Protein AF-A0A8T6J5T6-F1 (afdb_monomer)

pLDDT: mean 75.32, std 10.85, range [48.06, 89.31]

Secondary structure (DSSP, 8-state):
--HHHHHHHHHHHHHHHHHHHHHHS----S--TTSBSSTTHHHHGGG--EEEEEETTTEEEEEEEEETTEEEEGGGTSEE--HHHHHHHHHHHHH-B-----

Solvent-accessible surface area (backbone atoms only — not comparable to full-atom values): 6262 Å² total; per-residue (Å²): 135,58,72,67,60,57,52,54,50,51,54,54,50,51,52,53,52,51,54,53,55,63,69,66,70,76,75,80,79,92,83,55,83,66,36,55,70,34,77,70,40,64,78,42,60,85,72,63,56,65,48,76,44,65,46,91,90,75,44,77,75,48,38,39,35,65,51,99,91,43,39,13,29,58,90,63,79,49,42,80,47,72,54,74,75,48,48,58,57,54,48,52,45,26,67,32,53,36,85,71,90,129

Structure (mmCIF, N/CA/C/O backbone):
data_AF-A0A8T6J5T6-F1
#
_entry.id   AF-A0A8T6J5T6-F1
#
loop_
_atom_site.group_PDB
_atom_site.id
_atom_site.type_symbol
_atom_site.label_atom_id
_atom_site.label_alt_id
_atom_site.label_comp_id
_atom_site.label_asym_id
_atom_site.label_entity_id
_atom_site.label_seq_id
_atom_site.pdbx_PDB_ins_code
_atom_site.Cartn_x
_atom_site.Cartn_y
_atom_site.Cartn_z
_atom_site.occupancy
_atom_site.B_iso_or_equiv
_atom_site.auth_seq_id
_atom_site.auth_comp_id
_atom_site.auth_asym_id
_atom_site.auth_atom_id
_atom_site.pdbx_PDB_model_num
ATOM 1 N N . MET A 1 1 ? -20.298 -15.954 27.702 1.00 49.81 1 MET A N 1
ATOM 2 C CA . MET A 1 1 ? -19.272 -15.664 26.675 1.00 49.81 1 MET A CA 1
ATOM 3 C C . MET A 1 1 ? -19.600 -16.480 25.431 1.00 49.81 1 MET A C 1
ATOM 5 O O . MET A 1 1 ? -19.467 -17.696 25.457 1.00 49.81 1 MET A O 1
ATOM 9 N N . THR A 1 2 ? -20.167 -15.864 24.391 1.00 61.00 2 THR A N 1
ATOM 10 C CA . THR A 1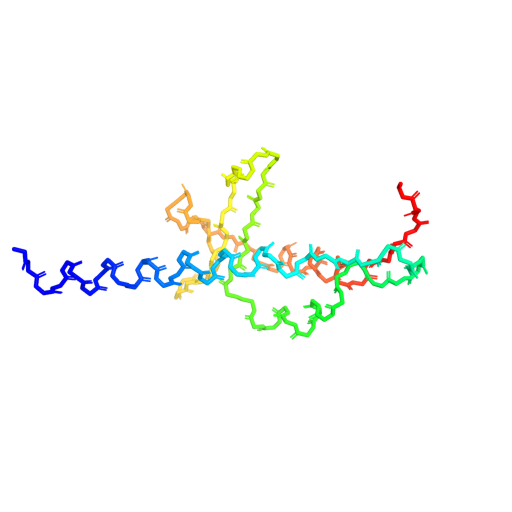 2 ? -20.621 -16.588 23.191 1.00 61.00 2 THR A CA 1
ATOM 11 C C . THR A 1 2 ? -19.413 -16.988 22.338 1.00 61.00 2 THR A C 1
ATOM 13 O O . THR A 1 2 ? -18.500 -16.189 22.160 1.00 61.00 2 THR A O 1
ATOM 16 N N . ARG A 1 3 ? -19.385 -18.217 21.796 1.00 64.75 3 ARG A N 1
ATOM 17 C CA . ARG A 1 3 ? -18.273 -18.744 20.964 1.00 64.75 3 ARG A CA 1
ATOM 18 C C . ARG A 1 3 ? -17.804 -17.774 19.869 1.00 64.75 3 ARG A C 1
ATOM 20 O O . ARG A 1 3 ? -16.618 -17.720 19.571 1.00 64.75 3 ARG A O 1
ATOM 27 N N . ARG A 1 4 ? -18.722 -16.970 19.319 1.00 63.09 4 ARG A N 1
ATOM 28 C CA . ARG A 1 4 ? -18.419 -15.898 18.356 1.00 63.09 4 ARG A CA 1
ATOM 29 C C . ARG A 1 4 ? -17.449 -14.850 18.908 1.00 63.09 4 ARG A C 1
ATOM 31 O O . ARG A 1 4 ? -16.546 -14.451 18.190 1.00 63.09 4 ARG A O 1
ATOM 38 N N . SER A 1 5 ? -17.591 -14.448 20.169 1.00 60.69 5 SER A N 1
ATOM 39 C CA . SER A 1 5 ? -16.698 -13.473 20.807 1.00 60.69 5 SER A CA 1
ATOM 40 C C . SER A 1 5 ? -15.276 -14.020 20.976 1.00 60.69 5 SER A C 1
ATOM 42 O O . SER A 1 5 ? -14.324 -13.283 20.752 1.00 60.69 5 SER A O 1
ATOM 44 N N . LEU A 1 6 ? -15.122 -15.319 21.264 1.00 68.56 6 LEU A N 1
ATOM 45 C CA . LEU A 1 6 ? -13.805 -15.967 21.345 1.00 68.56 6 LEU A CA 1
ATOM 46 C C . LEU A 1 6 ? -13.129 -16.094 19.972 1.00 68.56 6 LEU A C 1
ATOM 48 O O . LEU A 1 6 ? -11.927 -15.875 19.865 1.00 68.56 6 LEU A O 1
ATOM 52 N N . ILE A 1 7 ? -13.897 -16.396 18.920 1.00 73.56 7 ILE A N 1
ATOM 53 C CA . ILE A 1 7 ? -13.372 -16.474 17.547 1.00 73.56 7 ILE A CA 1
ATOM 54 C C . ILE A 1 7 ? -12.921 -15.090 17.065 1.00 73.56 7 ILE A C 1
ATOM 56 O O . ILE A 1 7 ? -11.816 -14.957 16.547 1.00 73.56 7 ILE A O 1
ATOM 60 N N . VAL A 1 8 ? -13.735 -14.052 17.283 1.00 72.19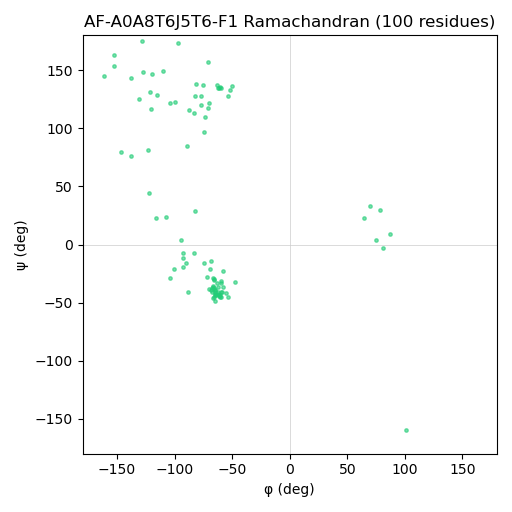 8 VAL A N 1
ATOM 61 C CA . VAL A 1 8 ? -13.381 -12.673 16.906 1.00 72.19 8 VAL A CA 1
ATOM 62 C C . VAL A 1 8 ? -12.122 -12.216 17.644 1.00 72.19 8 VAL A C 1
ATOM 64 O O . VAL A 1 8 ? -11.219 -11.663 17.022 1.00 72.19 8 VAL A O 1
ATOM 67 N N . LEU A 1 9 ? -12.012 -12.506 18.943 1.00 69.38 9 LEU A N 1
ATOM 68 C CA . LEU A 1 9 ? -10.841 -12.125 19.731 1.00 69.38 9 LEU A CA 1
ATOM 69 C C . LEU A 1 9 ? -9.568 -12.859 19.275 1.00 69.38 9 LEU A C 1
ATOM 71 O O . LEU A 1 9 ? -8.499 -12.255 19.218 1.00 69.38 9 LEU A O 1
ATOM 75 N N . GLY A 1 10 ? -9.688 -14.134 18.888 1.00 73.56 10 GLY A N 1
ATOM 76 C CA . GLY A 1 10 ? -8.580 -14.915 18.334 1.00 73.56 10 GLY A CA 1
ATOM 77 C C . GLY A 1 10 ? -8.076 -14.375 16.993 1.00 73.56 10 GLY A C 1
ATOM 78 O O . GLY A 1 10 ? -6.869 -14.253 16.797 1.00 73.56 10 GLY A O 1
ATOM 79 N N . VAL A 1 11 ? -8.988 -13.989 16.095 1.00 75.50 11 VAL A N 1
ATOM 80 C CA . VAL A 1 11 ? -8.630 -13.405 14.790 1.00 75.50 11 VAL A CA 1
ATOM 81 C C . VAL A 1 11 ? -7.948 -12.047 14.967 1.00 75.50 11 VAL A C 1
ATOM 83 O O . VAL A 1 11 ? -6.896 -11.811 14.378 1.00 75.50 11 VAL A O 1
ATOM 86 N N . VAL A 1 12 ? -8.481 -11.180 15.834 1.00 76.75 12 VAL A N 1
ATOM 87 C CA . VAL A 1 12 ? -7.875 -9.870 16.131 1.00 76.75 12 VAL A CA 1
ATOM 88 C C . VAL A 1 12 ? -6.481 -10.030 16.751 1.00 76.75 12 VAL A C 1
ATOM 90 O O . VAL A 1 12 ? -5.549 -9.323 16.365 1.00 76.75 12 VAL A O 1
ATOM 93 N N . GLY A 1 13 ? -6.308 -10.997 17.657 1.00 71.88 13 GLY A N 1
ATOM 94 C CA . GLY A 1 13 ? -5.006 -11.317 18.245 1.00 71.88 13 GLY A CA 1
ATOM 95 C C . GLY A 1 13 ? -3.979 -11.782 17.210 1.00 71.88 13 GLY A C 1
ATOM 96 O O . GLY A 1 13 ? -2.846 -11.304 17.213 1.00 71.88 13 GLY A O 1
ATOM 97 N N . ALA A 1 14 ? -4.373 -12.656 16.281 1.00 69.81 14 ALA A N 1
ATOM 98 C CA . ALA A 1 14 ? -3.487 -13.149 15.226 1.00 69.81 14 ALA A CA 1
ATOM 99 C C . ALA A 1 14 ? -3.041 -12.035 14.262 1.00 69.81 14 ALA A C 1
ATOM 101 O O . ALA A 1 14 ? -1.869 -11.979 13.888 1.00 69.81 14 ALA A O 1
ATOM 102 N N . VAL A 1 15 ? -3.943 -11.109 13.914 1.00 78.06 15 VAL A N 1
ATOM 103 C CA . VAL A 1 15 ? -3.617 -9.942 13.077 1.00 78.06 15 VAL A CA 1
ATOM 104 C C . VAL A 1 15 ? -2.627 -9.016 13.788 1.00 78.06 15 VAL A C 1
ATOM 106 O O . VAL A 1 15 ? -1.648 -8.587 13.182 1.00 78.06 15 VAL A O 1
ATOM 109 N N . LEU A 1 16 ? -2.822 -8.753 15.084 1.00 70.94 16 LEU A N 1
ATOM 110 C CA . LEU A 1 16 ? -1.905 -7.924 15.875 1.00 70.94 16 LEU A CA 1
ATOM 111 C C . LEU A 1 16 ? -0.500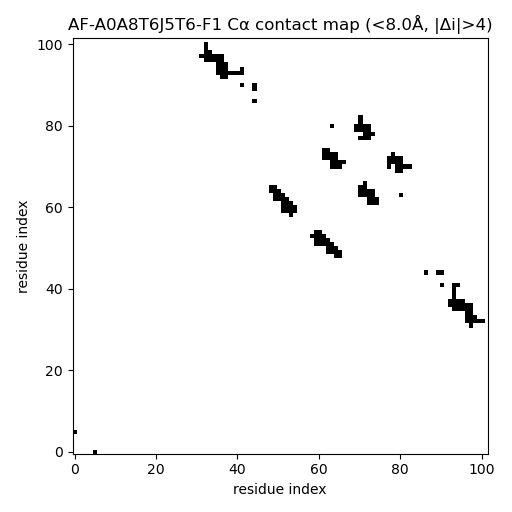 -8.531 15.972 1.00 70.94 16 LEU A C 1
ATOM 113 O O . LEU A 1 16 ? 0.490 -7.819 15.812 1.00 70.94 16 LEU A O 1
ATOM 117 N N . VAL A 1 17 ? -0.405 -9.846 16.186 1.00 68.25 17 VAL A N 1
ATOM 118 C CA . VAL A 1 17 ? 0.882 -10.556 16.232 1.00 68.25 17 VAL A CA 1
ATOM 119 C C . VAL A 1 17 ? 1.554 -10.567 14.858 1.00 68.25 17 VAL A C 1
ATOM 121 O O . VAL A 1 17 ? 2.757 -10.326 14.773 1.00 68.25 17 VAL A O 1
ATOM 124 N N . GLY A 1 18 ? 0.791 -10.771 13.781 1.00 66.94 18 GLY A N 1
ATOM 125 C CA . GLY A 1 18 ? 1.306 -10.707 12.412 1.00 66.94 18 GLY A CA 1
ATOM 126 C C . GLY A 1 18 ? 1.886 -9.333 12.068 1.00 66.94 18 GLY A C 1
ATOM 127 O O . GLY A 1 18 ? 3.004 -9.244 11.566 1.00 66.94 18 GLY A O 1
ATOM 128 N N . VAL A 1 19 ? 1.177 -8.257 12.422 1.00 70.75 19 VAL A N 1
ATOM 129 C CA . VAL A 1 19 ? 1.665 -6.875 12.266 1.00 70.75 19 VAL A CA 1
ATOM 130 C C . VAL A 1 19 ? 2.942 -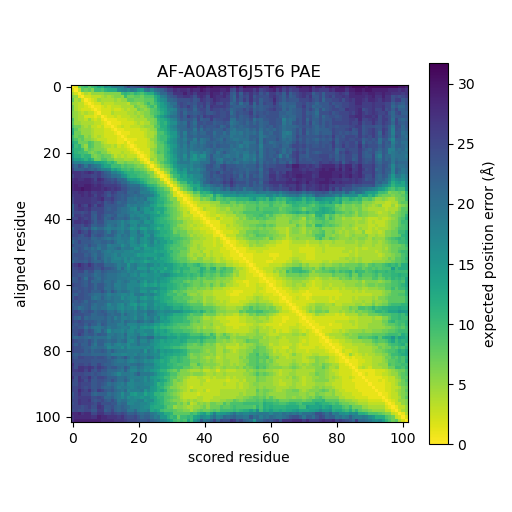6.650 13.078 1.00 70.75 19 VAL A C 1
ATOM 132 O O . VAL A 1 19 ? 3.896 -6.069 12.568 1.00 70.75 19 VAL A O 1
ATOM 135 N N . LEU A 1 20 ? 2.998 -7.145 14.317 1.00 64.12 20 LEU A N 1
ATOM 136 C CA . LEU A 1 20 ? 4.170 -6.981 15.176 1.00 64.12 20 LEU A CA 1
ATOM 137 C C . LEU A 1 20 ? 5.403 -7.712 14.621 1.00 64.12 20 LEU A C 1
ATOM 139 O O . LEU A 1 20 ? 6.503 -7.163 14.648 1.00 64.12 20 LEU A O 1
ATOM 143 N N . LEU A 1 21 ? 5.238 -8.923 14.081 1.00 59.44 21 LEU A N 1
ATOM 144 C CA . LEU A 1 21 ? 6.330 -9.665 13.444 1.00 59.44 21 LEU A CA 1
ATOM 145 C C . LEU A 1 21 ? 6.846 -8.971 12.180 1.00 59.44 21 LEU A C 1
ATOM 147 O O . LEU A 1 21 ? 8.057 -8.911 11.984 1.00 59.44 21 LEU A O 1
ATOM 151 N N . LEU A 1 22 ? 5.955 -8.389 11.373 1.00 63.09 22 LEU A N 1
ATOM 152 C CA . LEU A 1 22 ? 6.342 -7.612 10.192 1.00 63.09 22 LEU A CA 1
ATOM 153 C C . LEU A 1 22 ? 7.176 -6.378 10.568 1.00 63.09 22 LEU A C 1
ATOM 155 O O . LEU A 1 22 ? 8.143 -6.073 9.883 1.00 63.09 22 LEU A O 1
ATOM 159 N N . THR A 1 23 ? 6.873 -5.721 11.693 1.00 62.03 23 THR A N 1
ATOM 160 C CA . THR A 1 23 ? 7.658 -4.563 12.167 1.00 62.03 23 THR A CA 1
ATOM 161 C C . THR A 1 23 ? 9.014 -4.914 12.782 1.00 62.03 23 THR A C 1
ATOM 163 O O . THR A 1 23 ? 9.849 -4.031 12.941 1.00 62.03 23 THR A O 1
ATOM 166 N N . ARG A 1 24 ? 9.258 -6.180 13.152 1.00 57.03 24 ARG A N 1
ATOM 167 C CA . ARG A 1 24 ? 10.533 -6.610 13.760 1.00 57.03 24 ARG A CA 1
ATOM 168 C C . ARG A 1 24 ? 11.568 -7.124 12.758 1.00 57.03 24 ARG A C 1
ATOM 170 O O . ARG A 1 24 ? 12.693 -7.394 13.165 1.00 57.03 24 ARG A O 1
ATOM 177 N N . LEU A 1 25 ? 11.198 -7.288 11.489 1.00 55.78 25 LEU A N 1
ATOM 178 C CA . LEU A 1 25 ? 12.093 -7.806 10.448 1.00 55.78 25 LEU A CA 1
ATOM 179 C C . LEU A 1 25 ? 13.005 -6.731 9.830 1.00 55.78 25 LEU A C 1
ATOM 181 O O . LEU A 1 25 ? 13.930 -7.080 9.102 1.00 55.78 25 LEU A O 1
ATOM 185 N N . ASP A 1 26 ? 12.811 -5.455 10.162 1.00 48.47 26 ASP A N 1
ATOM 186 C CA . ASP A 1 26 ? 13.671 -4.364 9.702 1.00 48.47 26 ASP A CA 1
ATOM 187 C C . ASP A 1 26 ? 14.843 -4.123 10.667 1.00 48.47 26 ASP A C 1
ATOM 189 O O . ASP A 1 26 ? 14.819 -3.245 11.527 1.00 48.47 26 ASP A O 1
ATOM 193 N N . PHE A 1 27 ? 15.909 -4.902 10.484 1.00 48.06 27 PHE A N 1
ATOM 194 C CA . PHE A 1 27 ? 17.269 -4.465 10.808 1.00 48.06 27 PHE A CA 1
ATOM 195 C C . PHE A 1 27 ? 18.141 -4.574 9.550 1.00 48.06 27 PHE A C 1
ATOM 197 O O . PHE A 1 27 ? 18.867 -5.558 9.386 1.00 48.06 27 PHE A O 1
ATOM 204 N N . PRO A 1 28 ? 18.086 -3.591 8.634 1.00 51.47 28 PRO A N 1
ATOM 205 C CA . PRO A 1 28 ? 19.051 -3.514 7.554 1.00 51.47 28 PRO A CA 1
ATOM 206 C C . PRO A 1 28 ? 20.409 -3.098 8.128 1.00 51.47 28 PRO A C 1
ATOM 208 O O . PRO A 1 28 ? 20.561 -2.019 8.699 1.00 51.47 28 PRO A O 1
ATOM 211 N N . SER A 1 29 ? 21.402 -3.975 7.989 1.00 51.22 29 SER A N 1
ATOM 212 C CA . SER A 1 29 ? 22.807 -3.619 8.178 1.00 51.22 29 SER A CA 1
ATOM 213 C C . SER A 1 29 ? 23.209 -2.559 7.144 1.00 51.22 29 SER A C 1
ATOM 215 O O . SER A 1 29 ? 22.864 -2.646 5.968 1.00 51.22 29 SER A O 1
ATOM 217 N N . ASP A 1 30 ? 23.904 -1.532 7.617 1.00 53.06 30 ASP A N 1
ATOM 218 C CA . ASP A 1 30 ? 23.944 -0.178 7.055 1.00 53.06 30 ASP A CA 1
ATOM 219 C C . ASP A 1 30 ? 24.920 0.029 5.872 1.00 53.06 30 ASP A C 1
ATOM 221 O O . ASP A 1 30 ? 25.440 1.127 5.689 1.00 53.06 30 ASP A O 1
ATOM 225 N N . ASP A 1 31 ? 25.204 -0.998 5.063 1.00 54.62 31 ASP A N 1
ATOM 226 C CA . ASP A 1 31 ? 26.413 -0.998 4.217 1.00 54.62 31 ASP A CA 1
ATOM 227 C C . ASP A 1 31 ? 26.182 -1.159 2.708 1.00 54.62 31 ASP A C 1
ATOM 229 O O . ASP A 1 31 ? 26.875 -1.903 2.016 1.00 54.62 31 ASP A O 1
ATOM 233 N N . SER A 1 32 ? 25.202 -0.448 2.150 1.00 58.22 32 SER A N 1
ATOM 234 C CA . SER A 1 32 ? 25.056 -0.414 0.690 1.00 58.22 32 SER A CA 1
ATOM 235 C C . SER A 1 32 ? 24.524 0.921 0.177 1.00 58.22 32 SER A C 1
ATOM 237 O O . SER A 1 32 ? 23.347 1.079 -0.155 1.00 58.22 32 SER A O 1
ATOM 239 N N . LEU A 1 33 ? 25.428 1.902 0.096 1.00 60.25 33 LEU A N 1
ATOM 240 C CA . LEU A 1 33 ? 25.238 3.093 -0.734 1.00 60.25 33 LEU A CA 1
ATOM 241 C C . LEU A 1 33 ? 24.877 2.673 -2.168 1.00 60.25 33 LEU A C 1
ATOM 243 O O . LEU A 1 33 ? 25.513 1.793 -2.743 1.00 60.25 33 LEU A O 1
ATOM 247 N N . GLY A 1 34 ? 23.843 3.290 -2.742 1.00 61.66 34 GLY A N 1
ATOM 248 C CA . GLY A 1 34 ? 23.351 2.952 -4.080 1.00 61.66 34 GLY A CA 1
ATOM 249 C C . GLY A 1 34 ? 22.430 1.728 -4.159 1.00 61.66 34 GLY A C 1
ATOM 250 O O . GLY A 1 34 ? 21.901 1.465 -5.242 1.00 61.66 34 GLY A O 1
ATOM 251 N N . ALA A 1 35 ? 22.182 1.013 -3.053 1.00 74.00 35 ALA A N 1
ATOM 252 C CA . ALA A 1 35 ? 21.150 -0.020 -3.011 1.00 74.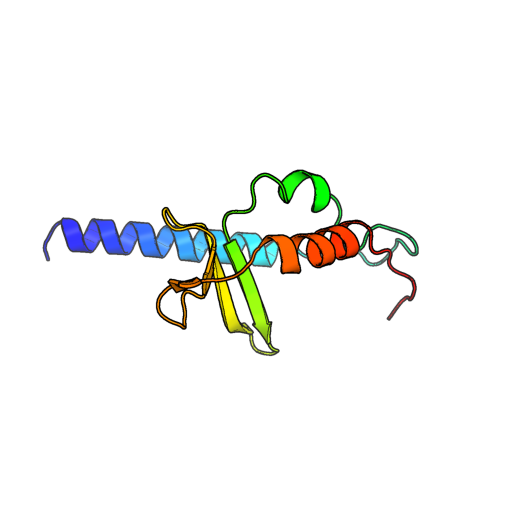00 35 ALA A CA 1
ATOM 253 C C . ALA A 1 35 ? 19.738 0.581 -3.042 1.00 74.00 35 ALA A C 1
ATOM 255 O O . ALA A 1 35 ? 19.519 1.743 -2.678 1.00 74.00 35 ALA A O 1
ATOM 256 N N . LEU A 1 36 ? 18.782 -0.239 -3.484 1.00 75.50 36 LEU A N 1
ATOM 257 C CA . LEU A 1 36 ? 17.358 0.079 -3.451 1.00 75.50 36 LEU A CA 1
ATOM 258 C C . LEU A 1 36 ? 16.912 0.308 -2.006 1.00 75.50 36 LEU A C 1
ATOM 260 O O . LEU A 1 36 ? 17.251 -0.460 -1.110 1.00 75.50 36 LEU A O 1
ATOM 264 N N . HIS A 1 37 ? 16.132 1.361 -1.798 1.00 78.06 37 HIS A N 1
ATOM 265 C CA . HIS A 1 37 ? 15.635 1.766 -0.490 1.00 78.06 37 HIS A CA 1
ATOM 266 C C . HIS A 1 37 ? 14.561 0.804 0.041 1.00 78.06 37 HIS A C 1
ATOM 268 O O . HIS A 1 37 ? 14.398 0.668 1.250 1.00 78.06 37 HIS A O 1
ATOM 274 N N . ALA A 1 38 ? 13.830 0.140 -0.857 1.00 74.75 38 ALA A N 1
ATOM 275 C CA . ALA A 1 38 ? 12.805 -0.847 -0.532 1.00 74.75 38 ALA A CA 1
ATOM 276 C C . ALA A 1 38 ? 12.906 -2.050 -1.496 1.00 74.75 38 ALA A C 1
ATOM 278 O O . ALA A 1 38 ? 12.124 -2.158 -2.447 1.00 74.75 38 ALA A O 1
ATOM 279 N N . PRO A 1 39 ? 13.895 -2.943 -1.309 1.00 75.62 39 PRO A N 1
ATOM 280 C CA . PRO A 1 39 ? 14.102 -4.078 -2.203 1.00 75.62 39 PRO A CA 1
ATOM 281 C C . PRO A 1 39 ? 12.880 -5.011 -2.206 1.00 75.62 39 PRO A C 1
ATOM 283 O O . PRO A 1 39 ? 12.324 -5.337 -1.159 1.00 75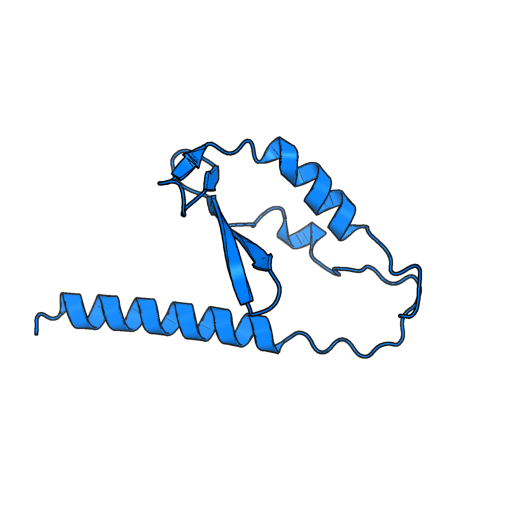.62 39 PRO A O 1
ATOM 286 N N . GLY A 1 40 ? 12.444 -5.435 -3.396 1.00 78.50 40 GLY A N 1
ATOM 287 C CA . GLY A 1 40 ? 11.280 -6.315 -3.569 1.00 78.50 40 GLY A CA 1
ATOM 288 C C . GLY A 1 40 ? 9.917 -5.636 -3.373 1.00 78.50 40 GLY A C 1
ATOM 289 O O . GLY A 1 40 ? 8.890 -6.313 -3.443 1.00 78.50 40 GLY A O 1
ATOM 290 N N . LEU A 1 41 ? 9.871 -4.314 -3.150 1.00 80.88 41 LEU A N 1
ATOM 291 C CA . LEU A 1 41 ? 8.608 -3.572 -3.091 1.00 80.88 41 LEU A CA 1
ATOM 292 C C . LEU A 1 41 ? 7.892 -3.608 -4.445 1.00 80.88 41 LEU A C 1
ATOM 294 O O . LEU A 1 41 ? 6.697 -3.882 -4.472 1.00 80.88 41 LEU A O 1
ATOM 298 N N . ALA A 1 42 ? 8.620 -3.410 -5.551 1.00 79.31 42 ALA A N 1
ATOM 299 C CA . ALA A 1 42 ? 8.069 -3.401 -6.910 1.00 79.31 42 ALA A CA 1
ATOM 300 C C . ALA A 1 42 ? 7.268 -4.678 -7.227 1.00 79.31 42 ALA A C 1
ATOM 302 O O . ALA A 1 42 ? 6.133 -4.593 -7.697 1.00 79.31 42 ALA A O 1
ATOM 303 N N . ASP A 1 43 ? 7.809 -5.846 -6.868 1.00 83.69 43 ASP A N 1
ATOM 304 C CA . ASP A 1 43 ? 7.165 -7.149 -7.081 1.00 83.69 43 ASP A CA 1
ATOM 305 C C . ASP A 1 43 ? 5.895 -7.323 -6.233 1.00 83.69 43 ASP A C 1
ATOM 307 O O . ASP A 1 43 ? 4.961 -8.029 -6.612 1.00 83.69 43 ASP A O 1
ATOM 311 N N . ARG A 1 44 ? 5.841 -6.660 -5.072 1.00 82.19 44 ARG A N 1
ATOM 312 C CA . ARG A 1 44 ? 4.730 -6.753 -4.115 1.00 82.19 44 ARG A CA 1
ATOM 313 C C . ARG A 1 44 ? 3.634 -5.716 -4.349 1.00 82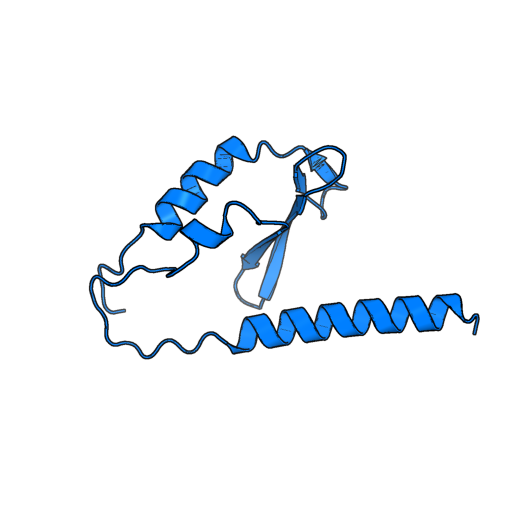.19 44 ARG A C 1
ATOM 315 O O . ARG A 1 44 ? 2.528 -5.908 -3.851 1.00 82.19 44 ARG A O 1
ATOM 322 N N . LEU A 1 45 ? 3.884 -4.661 -5.132 1.00 82.12 45 LEU A N 1
ATOM 323 C CA . LEU A 1 45 ? 2.875 -3.632 -5.430 1.00 82.12 45 LEU A CA 1
ATOM 324 C C . LEU A 1 45 ? 1.635 -4.201 -6.131 1.00 82.12 45 LEU A C 1
ATOM 326 O O . LEU A 1 45 ? 0.536 -3.697 -5.919 1.00 82.12 45 LEU A O 1
ATOM 330 N N . GLY A 1 46 ? 1.793 -5.253 -6.941 1.00 79.50 46 GLY A N 1
ATOM 331 C CA . GLY A 1 46 ? 0.674 -5.908 -7.628 1.00 79.50 46 GLY A CA 1
ATOM 332 C C . GLY A 1 46 ? -0.281 -6.671 -6.701 1.00 79.50 46 GLY A C 1
ATOM 333 O O . GLY A 1 46 ? -1.430 -6.897 -7.067 1.00 79.50 46 GLY A O 1
ATOM 334 N N . VAL A 1 47 ? 0.177 -7.038 -5.501 1.00 84.06 47 VAL A N 1
ATOM 335 C CA . VAL A 1 47 ? -0.586 -7.792 -4.487 1.00 84.06 47 VAL A CA 1
ATOM 336 C C . VAL A 1 47 ? -0.806 -6.970 -3.214 1.00 84.06 47 VAL A C 1
ATOM 338 O O . VAL A 1 47 ? -0.983 -7.516 -2.126 1.00 84.06 47 VAL A O 1
ATOM 341 N N . LEU A 1 48 ? -0.736 -5.642 -3.325 1.00 83.69 48 LEU A N 1
ATOM 342 C CA . LEU A 1 48 ? -0.907 -4.754 -2.186 1.00 83.69 48 LEU A CA 1
ATOM 343 C C . LEU A 1 48 ? -2.370 -4.761 -1.725 1.00 83.69 48 LEU A C 1
ATOM 345 O O . LEU A 1 48 ? -3.268 -4.403 -2.483 1.00 83.69 48 LEU A O 1
ATOM 349 N N . GLU A 1 49 ? -2.588 -5.120 -0.462 1.00 85.62 49 GLU A N 1
ATOM 350 C CA . GLU A 1 49 ? -3.923 -5.167 0.156 1.00 85.62 49 GLU A CA 1
ATOM 351 C C . GLU A 1 49 ? -4.180 -3.981 1.098 1.00 85.62 49 GLU A C 1
ATOM 353 O O . GLU A 1 49 ? -5.316 -3.541 1.280 1.00 85.62 49 GLU A O 1
ATOM 358 N N . SER A 1 50 ? -3.123 -3.430 1.702 1.00 86.31 50 SER A N 1
ATOM 359 C CA . SER A 1 50 ? -3.223 -2.260 2.575 1.00 86.31 50 SER A CA 1
ATOM 360 C C . SER A 1 50 ? -1.933 -1.449 2.608 1.00 86.31 50 SER A C 1
ATOM 362 O O . SER A 1 50 ? -0.836 -1.970 2.406 1.00 86.31 50 SER A O 1
ATOM 364 N N . LEU A 1 51 ? -2.080 -0.160 2.894 1.00 84.00 51 LEU A N 1
ATOM 365 C CA . LEU A 1 51 ? -1.009 0.800 3.097 1.00 84.00 51 LEU A CA 1
ATOM 366 C C . LEU A 1 51 ? -1.293 1.569 4.384 1.00 84.00 51 LEU A C 1
ATOM 368 O O . LEU A 1 51 ? -2.348 2.181 4.528 1.00 84.00 51 LEU A O 1
ATOM 372 N N . ARG A 1 52 ? -0.338 1.575 5.312 1.00 86.81 52 ARG A N 1
ATOM 373 C CA . ARG A 1 52 ? -0.448 2.317 6.568 1.00 86.81 52 ARG A CA 1
ATOM 374 C C . ARG A 1 52 ? 0.608 3.407 6.624 1.00 86.81 52 ARG A C 1
ATOM 376 O O . ARG A 1 52 ? 1.793 3.135 6.463 1.00 86.81 52 ARG A O 1
ATOM 383 N N . VAL A 1 53 ? 0.167 4.624 6.905 1.00 81.56 53 VAL A N 1
ATOM 384 C CA . VAL A 1 53 ? 1.024 5.781 7.143 1.00 81.56 53 VAL A CA 1
ATOM 385 C C . VAL A 1 53 ? 1.050 6.053 8.638 1.00 81.56 53 VAL A C 1
ATOM 387 O O . VAL A 1 53 ? 0.010 6.287 9.255 1.00 81.56 53 VAL A O 1
ATOM 390 N N . THR A 1 54 ? 2.242 6.025 9.224 1.00 83.12 54 THR A N 1
ATOM 391 C CA . THR A 1 54 ? 2.469 6.290 10.648 1.00 83.12 54 THR A CA 1
ATOM 392 C C . THR A 1 54 ? 3.386 7.488 10.838 1.00 83.12 54 THR A C 1
ATOM 394 O O . THR A 1 54 ? 4.318 7.689 10.059 1.00 83.12 54 THR A O 1
ATOM 397 N N . ARG A 1 55 ? 3.170 8.254 11.906 1.00 78.38 55 ARG A N 1
ATOM 398 C CA . ARG A 1 55 ? 4.110 9.286 12.368 1.00 78.38 55 ARG A CA 1
ATOM 399 C C . ARG A 1 55 ? 4.999 8.760 13.496 1.00 78.38 55 ARG A C 1
ATOM 401 O O . ARG A 1 55 ? 4.804 7.656 14.009 1.00 78.38 55 ARG A O 1
ATOM 408 N N . ALA A 1 56 ? 5.974 9.579 13.893 1.00 81.06 56 ALA A N 1
ATOM 409 C CA . ALA A 1 56 ? 6.824 9.309 15.048 1.00 81.06 56 ALA A CA 1
ATOM 410 C C . ALA A 1 56 ? 5.978 8.949 16.281 1.00 81.06 56 ALA A C 1
ATOM 412 O O . ALA A 1 56 ? 4.957 9.585 16.543 1.00 81.06 56 ALA A O 1
ATOM 413 N N . GLY A 1 57 ? 6.404 7.917 17.013 1.00 78.06 57 GLY A N 1
ATOM 414 C CA . GLY A 1 57 ? 5.622 7.334 18.109 1.00 78.06 57 GLY A CA 1
ATOM 415 C C . GLY A 1 57 ? 4.625 6.251 17.680 1.00 78.06 57 GLY A C 1
ATOM 416 O O . GLY A 1 57 ? 3.833 5.815 18.507 1.00 78.06 57 GLY A O 1
ATOM 417 N N . ASN A 1 58 ? 4.677 5.792 16.421 1.00 75.25 58 ASN A N 1
ATOM 418 C CA . ASN A 1 58 ? 3.831 4.718 15.878 1.00 75.25 58 ASN A CA 1
ATOM 419 C C . ASN A 1 58 ? 2.326 5.057 15.834 1.00 75.25 58 ASN A C 1
ATOM 421 O O . ASN A 1 58 ? 1.472 4.172 15.800 1.00 75.25 58 ASN A O 1
ATOM 425 N N . GLU A 1 59 ? 1.994 6.346 15.831 1.00 77.44 59 GLU A N 1
ATOM 426 C CA . GLU A 1 59 ? 0.623 6.831 15.692 1.00 77.44 59 GLU A CA 1
ATOM 427 C C . GLU A 1 59 ? 0.189 6.727 14.225 1.00 77.44 59 GLU A C 1
ATOM 429 O O . GLU A 1 59 ? 0.890 7.190 13.318 1.00 77.44 59 GLU A O 1
ATOM 434 N N . VAL A 1 60 ? -0.960 6.091 13.993 1.00 83.69 60 VAL A N 1
ATOM 435 C CA . VAL A 1 60 ? -1.516 5.886 12.653 1.00 83.69 60 VAL A CA 1
ATOM 436 C C . VAL A 1 60 ? -2.153 7.181 12.169 1.00 83.69 60 VAL A C 1
ATOM 438 O O . VAL A 1 60 ? -3.082 7.694 12.783 1.00 83.69 60 VAL A O 1
ATOM 441 N N . VAL A 1 61 ? -1.641 7.700 11.055 1.00 84.50 61 VAL A N 1
ATOM 442 C CA . VAL A 1 61 ? -2.146 8.910 10.395 1.00 84.50 61 VAL A CA 1
ATOM 443 C C . VAL A 1 61 ? -3.242 8.552 9.396 1.00 84.50 61 VAL A C 1
ATOM 445 O O . VAL A 1 61 ? -4.237 9.266 9.284 1.00 84.50 61 VAL A O 1
ATOM 448 N N . ALA A 1 62 ? -3.050 7.456 8.660 1.00 83.69 62 ALA A N 1
ATOM 449 C CA . ALA A 1 62 ? -4.029 6.928 7.722 1.00 83.69 62 ALA A CA 1
ATOM 450 C C . ALA A 1 62 ? -3.736 5.460 7.396 1.00 83.69 62 ALA A C 1
ATOM 452 O O . ALA A 1 62 ? -2.578 5.069 7.238 1.00 83.69 62 ALA A O 1
ATOM 453 N N . THR A 1 63 ? -4.792 4.682 7.208 1.00 86.50 63 THR A N 1
ATOM 454 C CA . THR A 1 63 ? -4.768 3.332 6.663 1.00 86.50 63 THR A CA 1
ATOM 455 C C . THR A 1 63 ? -5.623 3.320 5.408 1.00 86.50 63 THR A C 1
ATOM 457 O O . THR A 1 63 ? -6.823 3.581 5.442 1.00 86.50 63 THR A O 1
ATOM 460 N N . ILE A 1 64 ? -4.984 3.040 4.282 1.00 86.25 64 ILE A N 1
ATOM 461 C CA . ILE A 1 64 ? -5.627 2.854 2.991 1.00 86.25 64 ILE A CA 1
ATOM 462 C C . ILE A 1 64 ? -5.748 1.350 2.766 1.00 86.25 64 ILE A C 1
ATOM 464 O O . ILE A 1 64 ? -4.746 0.639 2.803 1.00 86.25 64 ILE A O 1
ATOM 468 N N . GLU A 1 65 ? -6.959 0.858 2.548 1.00 87.88 65 GLU A N 1
ATOM 469 C CA . GLU A 1 65 ? -7.238 -0.569 2.382 1.00 87.88 65 GLU A CA 1
ATOM 470 C C . GLU A 1 65 ? -8.026 -0.839 1.103 1.00 87.88 65 GLU A C 1
ATOM 472 O O . GLU A 1 65 ? -8.807 -0.002 0.633 1.00 87.88 65 GLU A O 1
ATOM 477 N N . ARG A 1 66 ? -7.790 -2.015 0.523 1.00 85.81 66 ARG A N 1
ATOM 478 C CA . ARG A 1 66 ? -8.549 -2.503 -0.620 1.00 85.81 66 ARG A CA 1
ATOM 479 C C . ARG A 1 66 ? -9.851 -3.136 -0.130 1.00 85.81 66 ARG A C 1
ATOM 481 O O . ARG A 1 66 ? -9.847 -4.003 0.736 1.00 85.81 66 ARG A O 1
ATOM 488 N N . SER A 1 67 ? -10.969 -2.706 -0.706 1.00 83.62 67 SER A N 1
ATOM 489 C CA . SER A 1 67 ? -12.305 -3.244 -0.436 1.00 83.62 67 SER A CA 1
ATOM 490 C C . SER A 1 67 ? -13.018 -3.629 -1.734 1.00 83.62 67 SER A C 1
ATOM 492 O O . SER A 1 67 ? -12.548 -3.313 -2.831 1.00 83.62 67 SER A O 1
ATOM 494 N N . ASP A 1 68 ? -14.208 -4.220 -1.619 1.00 81.44 68 ASP A N 1
ATOM 495 C CA . ASP A 1 68 ? -15.076 -4.540 -2.764 1.00 81.44 68 ASP A CA 1
ATOM 496 C C . ASP A 1 68 ? -15.457 -3.305 -3.601 1.00 81.44 68 ASP A C 1
ATOM 498 O O . ASP A 1 68 ? -15.798 -3.420 -4.776 1.00 81.44 68 ASP A O 1
ATOM 502 N N . ARG A 1 69 ? -15.402 -2.106 -3.004 1.00 79.62 69 ARG A N 1
ATOM 503 C CA . ARG A 1 69 ? -15.716 -0.827 -3.665 1.00 79.62 69 ARG A CA 1
ATOM 504 C C . ARG A 1 69 ? -14.479 -0.125 -4.232 1.00 79.62 69 ARG A C 1
ATOM 506 O O . ARG A 1 69 ? -14.594 0.991 -4.730 1.00 79.62 69 ARG A O 1
ATOM 513 N N . GLY A 1 70 ? -13.312 -0.760 -4.144 1.00 85.00 70 GLY A N 1
ATOM 514 C CA . GLY A 1 70 ? -12.019 -0.165 -4.460 1.00 85.00 70 GLY A CA 1
ATOM 515 C C . GLY A 1 70 ? -11.258 0.269 -3.210 1.00 85.00 70 GLY A C 1
ATOM 516 O O . GLY A 1 70 ? -11.500 -0.221 -2.104 1.00 85.00 70 GLY A O 1
ATOM 517 N N . TRP A 1 71 ? -10.298 1.167 -3.401 1.00 89.31 71 TRP A N 1
ATOM 518 C CA . TRP A 1 71 ? -9.419 1.645 -2.340 1.00 89.31 71 TRP A CA 1
ATOM 519 C C . TRP A 1 71 ? -10.085 2.738 -1.508 1.00 89.31 71 TRP A C 1
ATOM 521 O O . TRP A 1 71 ? -10.715 3.644 -2.058 1.00 89.31 71 TRP A O 1
ATOM 531 N N . GLY A 1 72 ? -9.919 2.682 -0.187 1.00 87.94 72 GLY A N 1
ATOM 532 C CA . GLY A 1 72 ? -10.470 3.698 0.705 1.00 87.94 72 GLY A CA 1
ATOM 533 C C . GLY A 1 72 ? -9.693 3.880 2.004 1.00 87.94 72 GLY A C 1
ATOM 534 O O . GLY A 1 72 ? -8.890 3.032 2.381 1.00 87.94 72 GLY A O 1
ATOM 535 N N . VAL A 1 73 ? -9.923 5.010 2.681 1.00 86.38 73 VAL A N 1
ATOM 536 C CA . VAL A 1 73 ? -9.314 5.319 3.988 1.00 86.38 73 VAL A CA 1
ATOM 537 C C . VAL A 1 73 ? -10.178 4.760 5.116 1.00 86.38 73 VAL A C 1
ATOM 539 O O . VAL A 1 73 ? -11.300 5.236 5.322 1.00 86.38 73 VAL A O 1
ATOM 542 N N . ALA A 1 74 ? -9.646 3.810 5.883 1.00 82.69 74 ALA A N 1
ATOM 543 C CA . ALA A 1 74 ? -10.357 3.137 6.968 1.00 82.69 74 ALA A CA 1
ATOM 544 C C . ALA A 1 74 ? -10.825 4.126 8.053 1.00 82.69 74 ALA A C 1
ATOM 546 O O . ALA A 1 74 ? -11.992 4.136 8.444 1.00 82.69 74 ALA A O 1
ATOM 547 N N . GLU A 1 75 ? -9.956 5.051 8.469 1.00 81.69 75 GLU A N 1
ATOM 548 C CA . GLU A 1 75 ? -10.235 6.043 9.516 1.00 81.69 75 GLU A CA 1
ATOM 549 C C . GLU A 1 75 ? -11.277 7.093 9.095 1.00 81.69 75 GLU A C 1
ATOM 551 O O . GLU A 1 75 ? -11.816 7.805 9.941 1.00 81.69 75 GLU A O 1
ATOM 556 N N . ARG A 1 76 ? -11.593 7.191 7.796 1.00 79.94 76 ARG A N 1
ATOM 557 C CA . ARG A 1 76 ? -12.653 8.063 7.258 1.00 79.94 76 ARG A CA 1
ATOM 558 C C . ARG A 1 76 ? -13.881 7.280 6.788 1.00 79.94 76 ARG A C 1
ATOM 560 O O . ARG A 1 76 ? -14.613 7.756 5.924 1.00 79.94 76 ARG A O 1
ATOM 567 N N . GLY A 1 77 ? -14.093 6.078 7.322 1.00 80.12 77 GLY A N 1
ATOM 568 C CA . GLY A 1 77 ? -15.252 5.248 6.988 1.00 80.12 77 GLY A CA 1
ATOM 569 C C . GLY A 1 77 ? -15.220 4.696 5.561 1.00 80.12 77 GLY A C 1
ATOM 570 O O . GLY A 1 77 ? -16.268 4.569 4.933 1.00 80.12 77 GLY A O 1
ATOM 571 N N . GLY A 1 78 ? -14.028 4.410 5.029 1.00 79.88 78 GLY A N 1
ATOM 572 C CA . GLY A 1 78 ? -13.856 3.903 3.667 1.00 79.88 78 GLY A CA 1
ATOM 573 C C . GLY A 1 78 ? -13.973 4.988 2.597 1.00 79.88 78 GLY A C 1
ATOM 574 O O . GLY A 1 78 ? -14.411 4.705 1.484 1.00 79.88 78 GLY A O 1
ATOM 575 N N . HIS A 1 79 ? -13.611 6.234 2.924 1.00 82.56 79 HIS A N 1
ATOM 576 C CA . HIS A 1 79 ? -13.615 7.334 1.958 1.00 82.56 79 HIS A CA 1
ATOM 577 C C . HIS A 1 79 ? -12.786 6.959 0.720 1.00 82.56 79 HIS A C 1
ATOM 579 O O . HIS A 1 79 ? -11.634 6.557 0.903 1.00 82.56 79 HIS A O 1
ATOM 585 N N . PRO A 1 80 ? -13.332 7.086 -0.505 1.00 84.12 80 PRO A N 1
ATOM 586 C CA . PRO A 1 80 ? -12.691 6.575 -1.707 1.00 84.12 80 PRO A CA 1
ATOM 587 C C . PRO A 1 80 ? -11.356 7.270 -1.966 1.00 84.12 80 PRO A C 1
ATOM 589 O O . PRO A 1 80 ? -11.228 8.489 -1.842 1.00 84.12 80 PRO A O 1
ATOM 592 N N . VAL A 1 81 ? -10.364 6.473 -2.345 1.00 85.19 81 VAL A N 1
ATOM 593 C CA . VAL A 1 81 ? -9.024 6.925 -2.705 1.00 85.19 81 VAL A CA 1
ATOM 594 C C . VAL A 1 81 ? -8.729 6.474 -4.121 1.00 85.19 81 VAL A C 1
ATOM 596 O O . VAL A 1 81 ? -8.882 5.304 -4.464 1.00 85.19 81 VAL A O 1
ATOM 599 N N . ASP A 1 82 ? -8.256 7.406 -4.938 1.00 85.00 82 ASP A N 1
ATOM 600 C CA . ASP A 1 82 ? -7.703 7.079 -6.243 1.00 85.00 82 ASP A CA 1
ATOM 601 C C . ASP A 1 82 ? -6.313 6.457 -6.062 1.00 85.00 82 ASP A C 1
ATOM 603 O O . ASP A 1 82 ? -5.317 7.156 -5.866 1.00 85.00 82 ASP A O 1
ATOM 607 N N . PHE A 1 83 ? -6.258 5.127 -6.069 1.00 82.62 83 PHE A N 1
ATOM 608 C CA . PHE A 1 83 ? -5.014 4.389 -5.879 1.00 82.62 83 PHE A CA 1
ATOM 609 C C . PHE A 1 83 ? -4.019 4.594 -7.017 1.00 82.62 83 PHE A C 1
ATOM 611 O O . PHE A 1 83 ? -2.816 4.609 -6.757 1.00 82.62 83 PHE A O 1
ATOM 618 N N . GLU A 1 84 ? -4.482 4.828 -8.248 1.00 83.00 84 GLU A N 1
ATOM 619 C CA . GLU A 1 84 ? -3.584 5.104 -9.377 1.00 83.00 84 GLU A CA 1
ATOM 620 C C . GLU A 1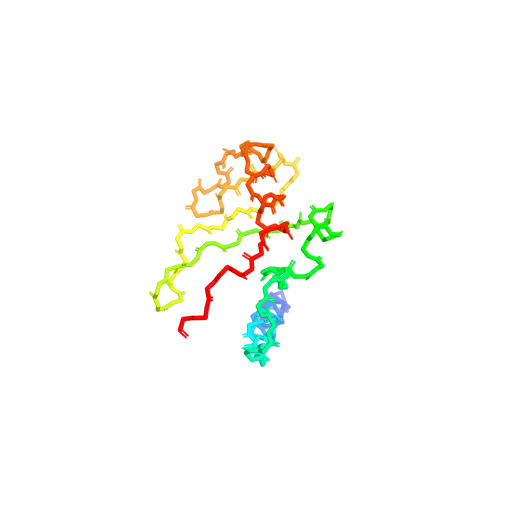 84 ? -2.743 6.355 -9.110 1.00 83.00 84 GLU A C 1
ATOM 622 O O . GLU A 1 84 ? -1.554 6.402 -9.438 1.00 83.00 84 GLU A O 1
ATOM 627 N N . ARG A 1 85 ? -3.316 7.326 -8.388 1.00 81.56 85 ARG A N 1
ATOM 628 C CA . ARG A 1 85 ? -2.616 8.545 -7.977 1.00 81.56 85 ARG A CA 1
ATOM 629 C C . ARG A 1 85 ? -1.427 8.287 -7.049 1.00 81.56 85 ARG A C 1
ATOM 631 O O . ARG A 1 85 ? -0.447 9.024 -7.112 1.00 81.56 85 ARG A O 1
ATOM 638 N N . PHE A 1 86 ? -1.494 7.262 -6.200 1.00 80.88 86 PHE A N 1
ATOM 639 C CA . PHE A 1 86 ? -0.431 6.931 -5.238 1.00 80.88 86 PHE A CA 1
ATOM 640 C C . PHE A 1 86 ? 0.463 5.783 -5.709 1.00 80.88 86 PHE A C 1
ATOM 642 O O . PHE A 1 86 ? 1.616 5.691 -5.285 1.00 80.88 86 PHE A O 1
ATOM 649 N N . ARG A 1 87 ? -0.020 4.946 -6.633 1.00 83.81 87 ARG A N 1
ATOM 650 C CA . ARG A 1 87 ? 0.741 3.852 -7.242 1.00 83.81 87 ARG A CA 1
ATOM 651 C C . ARG A 1 87 ? 2.033 4.352 -7.883 1.00 83.81 87 ARG A C 1
ATOM 653 O O . ARG A 1 87 ? 3.075 3.736 -7.686 1.00 83.81 87 ARG A O 1
ATOM 660 N N . GLY A 1 88 ? 1.987 5.487 -8.582 1.00 84.00 88 GLY A N 1
ATOM 661 C CA . GLY A 1 88 ? 3.183 6.108 -9.161 1.00 84.00 88 GLY A CA 1
ATOM 662 C C . GLY A 1 88 ? 4.232 6.482 -8.108 1.00 84.00 88 GLY A C 1
ATOM 663 O O . GLY A 1 88 ? 5.418 6.233 -8.301 1.00 84.00 88 GLY A O 1
ATOM 664 N N . SER A 1 89 ? 3.805 7.008 -6.956 1.00 85.12 89 SER A N 1
ATOM 665 C CA . SER A 1 89 ? 4.709 7.333 -5.845 1.00 85.12 89 SER A CA 1
ATOM 666 C C . SER A 1 89 ? 5.299 6.085 -5.190 1.00 85.12 89 SER A C 1
ATOM 668 O O . SER A 1 89 ? 6.479 6.075 -4.852 1.00 85.12 89 SER A O 1
ATOM 670 N N . LEU A 1 90 ? 4.505 5.022 -5.035 1.00 85.44 90 LEU A N 1
ATOM 671 C CA . LEU A 1 90 ? 4.984 3.741 -4.510 1.00 85.44 90 LEU A CA 1
ATOM 672 C C . LEU A 1 90 ? 5.975 3.063 -5.466 1.00 85.44 90 LEU A C 1
ATOM 674 O O . LEU A 1 90 ? 6.955 2.475 -5.015 1.00 85.44 90 LEU A O 1
ATOM 678 N N . LEU A 1 91 ? 5.755 3.187 -6.778 1.00 86.38 91 LEU A N 1
ATOM 679 C CA . LEU A 1 91 ? 6.690 2.714 -7.794 1.00 86.38 91 LEU A CA 1
ATOM 680 C C . LEU A 1 91 ? 8.007 3.498 -7.727 1.00 86.38 91 LEU A C 1
ATOM 682 O O . LEU A 1 91 ? 9.071 2.896 -7.607 1.00 86.38 91 LEU A O 1
ATOM 686 N N . ALA A 1 92 ? 7.938 4.831 -7.686 1.00 84.81 92 ALA A N 1
ATOM 687 C CA . ALA A 1 92 ? 9.118 5.678 -7.525 1.00 84.81 92 ALA A CA 1
ATOM 688 C C . ALA A 1 92 ? 9.886 5.361 -6.229 1.00 84.81 92 ALA A C 1
ATOM 690 O O . ALA A 1 92 ? 11.113 5.355 -6.223 1.00 84.81 92 ALA A O 1
ATOM 691 N N . LEU A 1 93 ? 9.178 5.039 -5.141 1.00 85.25 93 LEU A N 1
ATOM 692 C CA . LEU A 1 93 ? 9.791 4.604 -3.886 1.00 85.25 93 LEU A CA 1
ATOM 693 C C . LEU A 1 93 ? 10.468 3.233 -4.014 1.00 85.25 93 LEU A C 1
ATOM 695 O O . LEU A 1 93 ? 11.529 3.021 -3.433 1.00 85.25 93 LEU A O 1
ATOM 699 N N . SER A 1 94 ? 9.881 2.313 -4.782 1.00 83.56 94 SER A N 1
ATOM 700 C CA . SER A 1 94 ? 10.473 0.993 -5.024 1.00 83.56 94 SER A CA 1
ATOM 701 C C . SER A 1 94 ? 11.783 1.063 -5.810 1.00 83.56 94 SER A C 1
ATOM 703 O O . SER A 1 94 ? 12.659 0.230 -5.601 1.00 83.56 94 SER A O 1
ATOM 705 N N . GLU A 1 95 ? 11.935 2.078 -6.662 1.00 84.44 95 GLU A N 1
ATOM 706 C CA . GLU A 1 95 ? 13.140 2.334 -7.457 1.00 84.44 95 GLU A CA 1
ATOM 707 C C . GLU A 1 95 ? 14.118 3.298 -6.769 1.00 84.44 95 GLU A C 1
ATOM 709 O O . GLU A 1 95 ? 15.268 3.435 -7.200 1.00 84.44 95 GLU A O 1
ATOM 714 N N . ALA A 1 96 ? 13.679 3.966 -5.696 1.00 84.56 96 ALA A N 1
ATOM 715 C CA . ALA A 1 96 ? 14.487 4.927 -4.966 1.00 84.56 96 ALA A CA 1
ATOM 716 C C . ALA A 1 96 ? 15.749 4.249 -4.432 1.00 84.56 96 ALA A C 1
ATOM 718 O O . ALA A 1 96 ? 15.707 3.152 -3.873 1.00 84.56 96 ALA A O 1
ATOM 719 N N . ARG A 1 97 ? 16.890 4.919 -4.595 1.00 80.62 97 ARG A N 1
ATOM 720 C CA . ARG A 1 97 ? 18.187 4.439 -4.114 1.00 80.62 97 ARG A CA 1
ATOM 721 C C . ARG A 1 97 ? 18.670 5.286 -2.955 1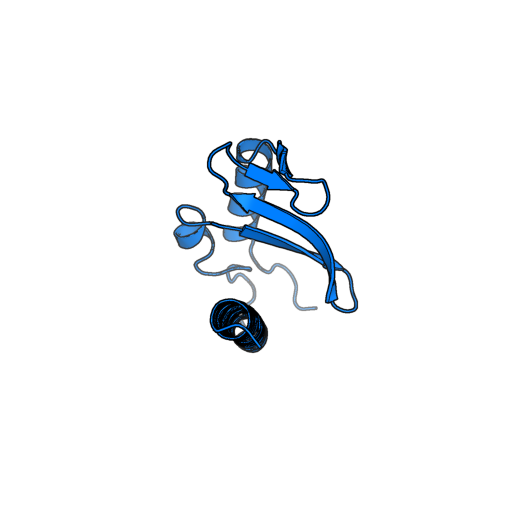.00 80.62 97 ARG A C 1
ATOM 723 O O . ARG A 1 97 ? 18.399 6.485 -2.890 1.00 80.62 97 ARG A O 1
ATOM 730 N N . ARG A 1 98 ? 19.427 4.667 -2.054 1.00 72.69 98 ARG A N 1
ATOM 731 C CA . ARG A 1 98 ? 20.054 5.377 -0.941 1.00 72.69 98 ARG A CA 1
ATOM 732 C C . ARG A 1 98 ? 21.234 6.202 -1.455 1.00 72.69 98 ARG A C 1
ATOM 734 O O . ARG A 1 98 ? 22.247 5.643 -1.875 1.00 72.69 98 ARG A O 1
ATOM 741 N N . VAL A 1 99 ? 21.068 7.524 -1.451 1.00 75.38 99 VAL A N 1
ATOM 742 C CA . VAL A 1 99 ? 22.051 8.497 -1.965 1.00 75.38 99 VAL A CA 1
ATOM 743 C C . VAL A 1 99 ? 23.006 9.027 -0.894 1.00 75.38 99 VAL A C 1
ATOM 745 O O . VAL A 1 99 ? 24.087 9.495 -1.233 1.00 75.38 99 VAL A O 1
ATOM 748 N N . GLU A 1 100 ? 22.656 8.909 0.389 1.00 67.06 100 GLU A N 1
ATOM 749 C CA . GLU A 1 100 ? 23.451 9.428 1.505 1.00 67.06 100 GLU A CA 1
ATOM 750 C C . GLU A 1 100 ? 23.506 8.419 2.662 1.00 67.06 100 GLU A C 1
ATOM 752 O O . GLU A 1 100 ? 22.528 7.718 2.947 1.00 67.06 100 GLU A O 1
ATOM 757 N N . ARG A 1 101 ? 24.669 8.346 3.323 1.00 60.69 101 ARG A N 1
ATOM 758 C CA . ARG A 1 101 ? 24.822 7.711 4.636 1.00 60.69 101 ARG A CA 1
ATOM 759 C C . ARG A 1 101 ? 24.419 8.752 5.674 1.00 60.69 101 ARG A C 1
ATOM 761 O O . ARG A 1 101 ? 25.080 9.780 5.767 1.00 60.69 101 ARG A O 1
ATOM 768 N N . LYS A 1 102 ? 23.319 8.505 6.377 1.00 54.84 102 LYS A N 1
ATOM 769 C CA . LYS A 1 102 ? 22.885 9.369 7.475 1.00 54.84 102 LYS A CA 1
ATOM 770 C C . LYS A 1 102 ? 23.706 9.088 8.727 1.00 54.84 102 LYS A C 1
ATOM 772 O O . LYS A 1 102 ? 24.035 7.900 8.924 1.00 54.84 102 LYS A O 1
#

Sequence (102 aa):
MTRRSLIVLGVVGAVLVGVLLLTRLDFPSDDSLGALHAPGLADRLGVLESLRVTRAGNEVVATIERSDRGWGVAERGGHPVDFERFRGSLLALSEARRVERK

Radius of gyration: 17.05 Å; Cα contacts (8 Å, |Δi|>4): 94; chains: 1; bounding box: 47×28×36 Å

Nearest PDB structures (foldseek):
  6lxh-assembly1_C  TM=5.935E-01  e=3.564E+00  Staphylococcus aureus
  9c3c-assembly1_g  TM=4.939E-01  e=2.096E+00  Oryctolagus cuniculus
  8yt8-assembly1_D  TM=5.434E-01  e=4.647E+00  Mus musculus
  3pay-assembly1_D  TM=5.347E-01  e=6.919E+00  Bacteroides ovatus ATCC 8483
  3pay-assembly1_B  TM=5.400E-01  e=8.443E+00  Bacteroides ovatus ATCC 8483

Foldseek 3Di:
DDPVVVVVVVVVVVVVVVVVVVVPVPDDDQDDAFDQPAECLLVCLVVDAKDFDADPVRHTPWIWGQDPVGIATVVVVRHDDDVVVCSVVSNCSRRDGHNDRD

Mean predicted aligned error: 12.91 Å